Protein AF-A0A821KEC8-F1 (afdb_monomer)

Structure (mmCIF, N/CA/C/O backbone):
data_AF-A0A821KEC8-F1
#
_entry.id   AF-A0A821KEC8-F1
#
loop_
_atom_site.group_PDB
_atom_site.id
_atom_site.type_symbol
_atom_site.label_atom_id
_atom_site.label_alt_id
_atom_site.label_comp_id
_atom_site.label_asym_id
_atom_site.label_entity_id
_atom_site.label_seq_id
_atom_s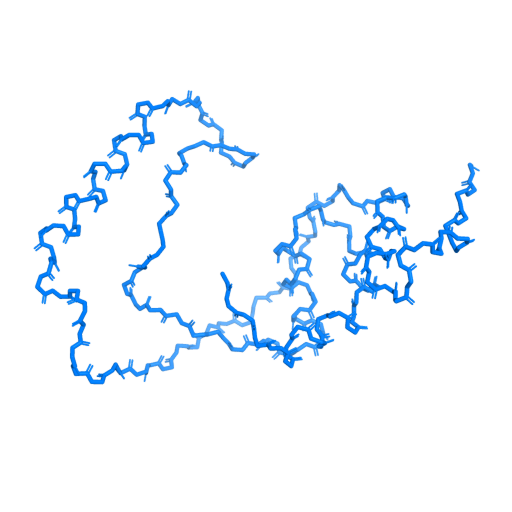ite.pdbx_PDB_ins_code
_atom_site.Cartn_x
_atom_site.Cartn_y
_atom_site.Cartn_z
_atom_site.occupancy
_atom_site.B_iso_or_equiv
_atom_site.auth_seq_id
_atom_site.auth_comp_id
_atom_site.auth_asym_id
_atom_site.auth_atom_id
_atom_site.pdbx_PDB_model_num
ATOM 1 N N . MET A 1 1 ? 0.041 -4.142 -4.055 1.00 91.12 1 MET A N 1
ATOM 2 C CA . MET A 1 1 ? -0.136 -4.930 -2.816 1.00 91.12 1 MET A CA 1
ATOM 3 C C . MET A 1 1 ? -1.183 -5.995 -3.084 1.00 91.12 1 MET A C 1
ATOM 5 O O . MET A 1 1 ? -2.185 -5.671 -3.704 1.00 91.12 1 MET A O 1
ATOM 9 N N . THR A 1 2 ? -0.955 -7.235 -2.660 1.00 94.06 2 THR A N 1
ATOM 10 C CA . THR A 1 2 ? -1.955 -8.312 -2.735 1.00 94.06 2 THR A CA 1
ATOM 11 C C . THR A 1 2 ? -2.401 -8.670 -1.324 1.00 94.06 2 THR A C 1
ATOM 13 O O . THR A 1 2 ? -1.555 -8.833 -0.447 1.00 94.06 2 THR A O 1
ATOM 16 N N . VAL A 1 3 ? -3.707 -8.795 -1.105 1.00 92.44 3 VAL A N 1
ATOM 17 C CA . VAL A 1 3 ? -4.307 -9.057 0.210 1.00 92.44 3 VAL A CA 1
ATOM 18 C C . VAL A 1 3 ? -5.275 -10.226 0.056 1.00 92.44 3 VAL A C 1
ATOM 20 O O . VAL A 1 3 ? -6.096 -10.221 -0.859 1.00 92.44 3 VAL A O 1
ATOM 23 N N . SER A 1 4 ? -5.166 -11.250 0.908 1.00 94.19 4 SER A N 1
ATOM 24 C CA . SER A 1 4 ? -6.153 -12.334 0.927 1.00 94.19 4 SER A CA 1
ATOM 25 C C . SER A 1 4 ? -7.482 -11.820 1.472 1.00 94.19 4 SER A C 1
ATOM 27 O O . SER A 1 4 ? -7.512 -10.893 2.279 1.00 94.19 4 SER A O 1
ATOM 29 N N . TYR A 1 5 ? -8.588 -12.463 1.107 1.00 93.38 5 TYR A N 1
ATOM 30 C CA . TYR A 1 5 ? -9.894 -12.099 1.658 1.00 93.38 5 TYR A CA 1
ATOM 31 C C . TYR A 1 5 ? -9.916 -12.143 3.197 1.00 93.38 5 TYR A C 1
ATOM 33 O O . TYR A 1 5 ? -10.446 -11.240 3.836 1.00 93.38 5 TYR A O 1
ATOM 41 N N . SER A 1 6 ? -9.262 -13.138 3.807 1.00 92.12 6 SER A N 1
ATOM 42 C CA . SER A 1 6 ? -9.132 -13.232 5.266 1.00 92.12 6 SER A CA 1
ATOM 43 C C . SER A 1 6 ? -8.384 -12.046 5.878 1.00 92.12 6 SER A C 1
ATOM 45 O O . SER A 1 6 ? -8.857 -11.470 6.853 1.00 92.12 6 SER A O 1
ATOM 47 N N . LEU A 1 7 ? -7.253 -11.642 5.290 1.00 91.00 7 LEU A N 1
ATOM 48 C CA . LEU A 1 7 ? -6.491 -10.487 5.762 1.00 91.00 7 LEU A CA 1
ATOM 49 C C . LEU A 1 7 ? -7.276 -9.188 5.555 1.00 91.00 7 LEU A C 1
ATOM 51 O O . LEU A 1 7 ? -7.245 -8.317 6.417 1.00 91.00 7 LEU A O 1
ATOM 55 N N . TRP A 1 8 ? -8.017 -9.071 4.452 1.00 91.75 8 TRP A N 1
ATOM 56 C CA . TRP A 1 8 ? -8.901 -7.934 4.211 1.00 91.75 8 TRP A CA 1
ATOM 57 C C . TRP A 1 8 ? -9.969 -7.809 5.301 1.00 91.75 8 TRP A C 1
ATOM 59 O O . TRP A 1 8 ? -10.131 -6.732 5.865 1.00 91.75 8 TRP A O 1
ATOM 69 N N . LEU A 1 9 ? -10.638 -8.908 5.663 1.00 90.50 9 LEU A N 1
ATOM 70 C CA . LEU A 1 9 ? -11.605 -8.906 6.764 1.00 90.50 9 LEU A CA 1
ATOM 71 C C . LEU A 1 9 ? -10.965 -8.490 8.094 1.00 90.50 9 LEU A C 1
ATOM 73 O O . LEU A 1 9 ? -11.557 -7.702 8.825 1.00 90.50 9 LEU A O 1
ATOM 77 N N . SER A 1 10 ? -9.749 -8.962 8.385 1.00 90.00 10 SER A N 1
ATOM 78 C CA . SER A 1 10 ? -9.000 -8.533 9.571 1.00 90.00 10 SER A CA 1
ATOM 79 C C . SER A 1 10 ? -8.652 -7.043 9.541 1.00 90.00 10 SER A C 1
ATOM 81 O O . SER A 1 10 ? -8.721 -6.393 10.575 1.00 90.00 10 SER A O 1
ATOM 83 N N . ILE A 1 11 ? -8.305 -6.476 8.382 1.00 91.69 11 ILE A N 1
ATOM 84 C CA . ILE A 1 11 ? -8.062 -5.031 8.240 1.00 91.69 11 ILE A CA 1
ATOM 85 C C . ILE A 1 11 ? -9.358 -4.250 8.491 1.00 91.69 11 ILE A C 1
ATOM 87 O O . ILE A 1 11 ? -9.363 -3.326 9.301 1.00 91.69 11 ILE A O 1
ATOM 91 N N . VAL A 1 12 ? -10.463 -4.652 7.855 1.00 9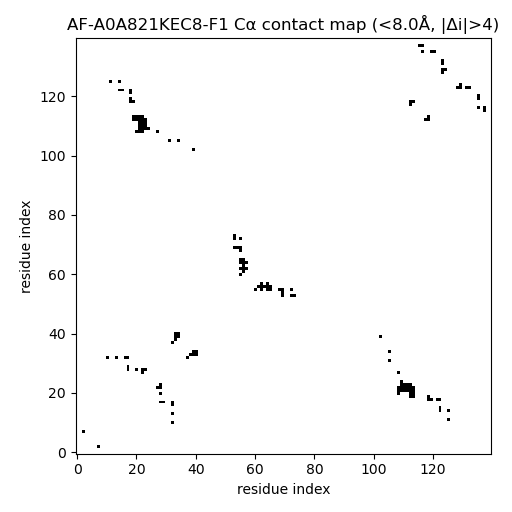1.06 12 VAL A N 1
ATOM 92 C CA . VAL A 1 12 ? -11.773 -3.990 7.993 1.00 91.06 12 VAL A CA 1
ATOM 93 C C . VAL A 1 12 ? -12.308 -4.073 9.425 1.00 91.06 12 VAL A C 1
ATOM 95 O O . VAL A 1 12 ? -12.905 -3.114 9.903 1.00 91.06 12 VAL A O 1
ATOM 98 N N . GLN A 1 13 ? -12.045 -5.167 10.148 1.00 90.44 13 GLN A N 1
ATOM 99 C CA . GLN A 1 13 ? -12.396 -5.298 11.568 1.00 90.44 13 GLN A CA 1
ATOM 100 C C . GLN A 1 13 ? -11.815 -4.162 12.428 1.00 90.44 13 GLN A C 1
ATOM 102 O O . GLN A 1 13 ? -12.429 -3.778 13.420 1.00 90.44 13 GLN A O 1
ATOM 107 N N . TYR A 1 14 ? -10.661 -3.612 12.047 1.00 93.25 14 TYR A N 1
ATOM 108 C CA . TYR A 1 14 ? -10.012 -2.506 12.750 1.00 93.25 14 TYR A CA 1
ATOM 109 C C . TYR A 1 14 ? -10.105 -1.177 11.985 1.00 93.25 14 TYR A C 1
ATOM 111 O O . TYR A 1 14 ? -9.256 -0.298 12.152 1.00 93.25 14 TYR A O 1
ATOM 119 N N . ALA A 1 15 ? -11.138 -1.007 11.155 1.00 92.56 15 ALA A N 1
ATOM 120 C CA . ALA A 1 15 ? -11.341 0.222 10.395 1.00 92.56 15 ALA A CA 1
ATOM 121 C C . ALA A 1 15 ? -11.482 1.463 11.285 1.00 92.56 15 ALA A C 1
ATOM 123 O O . ALA A 1 15 ? -11.008 2.527 10.905 1.00 92.56 15 ALA A O 1
ATOM 124 N N . GLU A 1 16 ? -12.057 1.338 12.485 1.00 92.75 16 GLU A N 1
ATOM 125 C CA . GLU A 1 16 ? -12.129 2.454 13.435 1.00 92.75 16 GLU A CA 1
ATOM 126 C C . GLU A 1 16 ? -10.748 2.977 13.820 1.00 92.75 16 GLU A C 1
ATOM 128 O O . GLU A 1 16 ? -10.532 4.185 13.857 1.00 92.75 16 GLU A O 1
ATOM 133 N N . GLU A 1 17 ? -9.780 2.092 14.043 1.00 93.06 17 GLU A N 1
ATOM 134 C CA . GLU A 1 17 ? -8.413 2.525 14.308 1.00 93.06 17 GLU A CA 1
ATOM 135 C C . GLU A 1 17 ? -7.773 3.126 13.072 1.00 93.06 17 GLU A C 1
ATOM 137 O O . GLU A 1 17 ? -7.188 4.196 13.180 1.00 93.06 17 GLU A O 1
ATOM 142 N N . PHE A 1 18 ? -7.916 2.477 11.914 1.00 94.69 18 PHE A N 1
ATOM 143 C CA . PHE A 1 18 ? -7.376 2.981 10.653 1.00 94.69 18 PHE A CA 1
ATOM 144 C C . PHE A 1 18 ? -7.871 4.402 10.351 1.00 94.69 18 PHE A C 1
ATOM 146 O O . PHE A 1 18 ? -7.067 5.283 10.064 1.00 94.69 18 PHE A O 1
ATOM 153 N N . CYS A 1 19 ? -9.179 4.640 10.477 1.00 95.50 19 CYS A N 1
ATOM 154 C CA . CYS A 1 19 ? -9.798 5.928 10.184 1.00 95.50 19 CYS A CA 1
ATOM 155 C C . CYS A 1 19 ? -9.451 7.019 11.207 1.00 95.50 19 CYS A C 1
ATOM 157 O O . CYS A 1 19 ? -9.630 8.189 10.892 1.00 95.50 19 CYS A O 1
ATOM 159 N N . ASN A 1 20 ? -8.980 6.671 12.412 1.00 94.25 20 ASN A N 1
ATOM 160 C CA . ASN A 1 20 ? -8.652 7.631 13.474 1.00 94.25 20 ASN A CA 1
ATOM 161 C C . ASN A 1 20 ? -7.149 7.926 13.620 1.00 94.25 20 ASN A C 1
ATOM 163 O O . ASN A 1 20 ? -6.781 8.784 14.430 1.00 94.25 20 ASN A O 1
ATOM 167 N N . VAL A 1 21 ? -6.275 7.250 12.866 1.00 94.25 21 VAL A N 1
ATOM 168 C CA . VAL A 1 21 ? -4.859 7.635 12.783 1.00 94.25 21 VAL A CA 1
ATOM 169 C C . VAL A 1 21 ? -4.774 9.001 12.110 1.00 94.25 21 VAL A C 1
ATOM 171 O O . VAL A 1 21 ? -5.298 9.186 11.018 1.00 94.25 21 VAL A O 1
ATOM 174 N N . ASP A 1 22 ? -4.106 9.962 12.751 1.00 95.56 22 ASP A N 1
ATOM 175 C CA . ASP A 1 22 ? -3.847 11.276 12.153 1.00 95.56 22 ASP A CA 1
ATOM 176 C C . ASP A 1 22 ? -2.698 11.196 11.133 1.00 95.56 22 ASP A C 1
ATOM 178 O O . ASP A 1 22 ? -1.602 11.709 11.365 1.00 95.56 22 ASP A O 1
ATOM 182 N N . ASP A 1 23 ? -2.925 10.459 10.046 1.00 95.75 23 ASP A N 1
ATOM 183 C CA . ASP A 1 23 ? -2.032 10.337 8.897 1.00 95.75 23 ASP A CA 1
ATOM 184 C C . ASP A 1 23 ? -2.857 10.188 7.613 1.00 95.75 23 ASP A C 1
ATOM 186 O O . ASP A 1 23 ? -3.550 9.188 7.416 1.00 95.75 23 ASP A O 1
ATOM 190 N N . TYR A 1 24 ? -2.772 11.175 6.720 1.00 94.88 24 TYR A N 1
ATOM 191 C CA . TYR A 1 24 ? -3.510 11.140 5.450 1.00 94.88 24 TYR A CA 1
ATOM 192 C C . TYR A 1 24 ? -2.983 10.080 4.469 1.00 94.88 24 TYR A C 1
ATOM 194 O O . TYR A 1 24 ? -3.613 9.797 3.447 1.00 94.88 24 TYR A O 1
ATOM 202 N N . ASN A 1 25 ? -1.813 9.496 4.741 1.00 94.81 25 ASN A N 1
ATOM 203 C CA . ASN A 1 25 ? -1.217 8.476 3.895 1.00 94.81 25 ASN A CA 1
ATOM 204 C C . ASN A 1 25 ? -1.742 7.096 4.313 1.00 94.81 25 ASN A C 1
ATOM 206 O O . ASN A 1 25 ? -1.396 6.563 5.371 1.00 94.81 25 ASN A O 1
ATOM 210 N N . TRP A 1 26 ? -2.572 6.490 3.461 1.00 94.75 26 TRP A N 1
ATOM 211 C CA . TRP A 1 26 ? -3.210 5.197 3.734 1.00 94.75 26 TRP A CA 1
ATOM 212 C C . TRP A 1 26 ? -2.206 4.075 4.045 1.00 94.75 26 TRP A C 1
ATOM 214 O O . TRP A 1 26 ? -2.509 3.167 4.819 1.00 94.75 26 TRP A O 1
ATOM 224 N N . ASP A 1 27 ? -1.014 4.119 3.453 1.00 93.06 27 ASP A N 1
ATOM 225 C CA . ASP A 1 27 ? 0.046 3.135 3.645 1.00 93.06 27 ASP A CA 1
ATOM 226 C C . ASP A 1 27 ? 0.705 3.273 5.023 1.00 93.06 27 ASP A C 1
ATOM 228 O O . ASP A 1 27 ? 0.926 2.261 5.691 1.00 93.06 27 ASP A O 1
ATOM 232 N N . TRP A 1 28 ? 0.939 4.497 5.506 1.00 92.94 28 TRP A N 1
ATOM 233 C CA . TRP A 1 28 ? 1.407 4.741 6.874 1.00 92.94 28 TRP A CA 1
ATOM 234 C C . TRP A 1 28 ? 0.359 4.356 7.920 1.00 92.94 28 TRP A C 1
ATOM 236 O O . TRP A 1 28 ? 0.703 3.688 8.900 1.00 92.94 28 TRP A O 1
ATOM 246 N N . SER A 1 29 ? -0.916 4.668 7.684 1.00 94.19 29 SER A N 1
ATOM 247 C CA . SER A 1 29 ? -2.023 4.212 8.537 1.00 94.19 29 SER A CA 1
ATOM 248 C C . SER A 1 29 ? -2.134 2.682 8.562 1.00 94.19 29 SER A C 1
ATOM 250 O O . SER A 1 29 ? -2.353 2.084 9.619 1.00 94.19 29 SER A O 1
ATOM 252 N N . LEU A 1 30 ? -1.882 2.012 7.432 1.00 93.12 30 LEU A N 1
ATOM 253 C CA . LEU A 1 30 ? -1.829 0.550 7.365 1.00 93.12 30 LEU A CA 1
ATOM 254 C C . LEU A 1 30 ? -0.610 -0.028 8.101 1.00 93.12 30 LEU A C 1
ATOM 256 O O . LEU A 1 30 ? -0.741 -1.049 8.773 1.00 93.12 30 LEU A O 1
ATOM 260 N N . VAL A 1 31 ? 0.563 0.611 8.019 1.00 90.75 31 VAL A N 1
ATOM 261 C CA . VAL A 1 31 ? 1.755 0.221 8.796 1.00 90.75 31 VAL A CA 1
ATOM 262 C C . VAL A 1 31 ? 1.485 0.348 10.293 1.00 90.75 31 VAL A C 1
ATOM 264 O O . VAL A 1 31 ? 1.773 -0.594 11.033 1.00 90.75 31 VAL A O 1
ATOM 267 N N . TYR A 1 32 ? 0.885 1.457 10.733 1.00 91.12 32 TYR A N 1
ATOM 268 C CA . TYR A 1 32 ? 0.470 1.646 12.123 1.00 91.12 32 TYR A CA 1
ATOM 269 C C . TYR A 1 32 ? -0.444 0.502 12.579 1.00 91.12 32 TYR A C 1
ATOM 271 O O . TYR A 1 32 ? -0.176 -0.155 13.591 1.00 91.12 32 TYR A O 1
ATOM 279 N N . LEU A 1 33 ? -1.478 0.201 11.789 1.00 91.69 33 LEU A N 1
ATOM 280 C CA . LEU A 1 33 ? -2.414 -0.881 12.078 1.00 91.69 33 LEU A CA 1
ATOM 281 C C . LEU A 1 33 ? -1.709 -2.241 12.148 1.00 91.69 33 LEU A C 1
ATOM 283 O O . LEU A 1 33 ? -1.941 -3.028 13.065 1.00 91.69 33 LEU A O 1
ATOM 287 N N . ALA A 1 34 ? -0.798 -2.505 11.214 1.00 89.94 34 ALA A N 1
ATOM 288 C CA . ALA A 1 34 ? -0.051 -3.749 11.126 1.00 89.94 34 ALA A CA 1
ATOM 289 C C . ALA A 1 34 ? 0.905 -3.976 12.301 1.00 89.94 34 ALA A C 1
ATOM 291 O O . ALA A 1 34 ? 1.005 -5.096 12.813 1.00 89.94 34 ALA A O 1
ATOM 292 N N . GLN A 1 35 ? 1.580 -2.924 12.760 1.00 87.88 35 GLN A N 1
ATOM 293 C CA . GLN A 1 35 ? 2.435 -2.982 13.943 1.00 87.88 35 GLN A CA 1
ATOM 294 C C . GLN A 1 35 ? 1.609 -3.188 15.219 1.00 87.88 35 GLN A C 1
ATOM 296 O O . GLN A 1 35 ? 2.024 -3.946 16.095 1.00 87.88 35 GLN A O 1
ATOM 301 N N . LYS A 1 36 ? 0.432 -2.557 15.307 1.00 88.06 36 LYS A N 1
ATOM 302 C CA . LYS A 1 36 ? -0.422 -2.575 16.501 1.00 88.06 36 LYS A CA 1
ATOM 303 C C . LYS A 1 36 ? -1.292 -3.829 16.637 1.00 88.06 36 LYS A C 1
ATOM 305 O O . LYS A 1 36 ? -1.465 -4.319 17.749 1.00 88.06 36 LYS A O 1
ATOM 310 N N . ARG A 1 37 ? -1.850 -4.350 15.538 1.00 90.38 37 ARG A N 1
ATOM 311 C CA . ARG A 1 37 ? -2.850 -5.439 15.545 1.00 90.38 37 ARG A CA 1
ATOM 312 C C . ARG A 1 37 ? -2.356 -6.761 14.974 1.00 90.38 37 ARG A C 1
ATOM 314 O O . ARG A 1 37 ? -2.829 -7.809 15.399 1.00 90.38 37 ARG A O 1
ATOM 321 N N . PHE A 1 38 ? -1.390 -6.734 14.058 1.00 86.25 38 PHE A N 1
ATOM 322 C CA . PHE A 1 38 ? -0.955 -7.933 13.329 1.00 86.25 38 PHE A CA 1
ATOM 323 C C . PHE A 1 38 ? 0.459 -8.407 13.696 1.00 86.25 38 PHE A C 1
ATOM 325 O O . PHE A 1 38 ? 0.989 -9.290 13.027 1.00 86.25 38 PHE A O 1
ATOM 332 N N . ASN A 1 39 ? 1.064 -7.849 14.756 1.00 81.62 39 ASN A N 1
ATOM 333 C CA . ASN A 1 39 ? 2.391 -8.225 15.262 1.00 81.62 39 ASN A CA 1
ATOM 334 C C . ASN A 1 39 ? 3.444 -8.362 14.140 1.00 81.62 39 ASN A C 1
ATOM 336 O O . ASN A 1 39 ? 4.155 -9.362 14.066 1.00 81.62 39 ASN A O 1
ATOM 340 N N . TYR A 1 40 ? 3.542 -7.341 13.278 1.00 77.81 40 TYR A N 1
ATOM 341 C CA . TYR A 1 40 ? 4.456 -7.292 12.126 1.00 77.81 40 TYR A CA 1
ATOM 342 C C . TYR A 1 40 ? 4.185 -8.406 11.094 1.00 77.81 40 TYR A C 1
ATOM 344 O O . TYR A 1 40 ? 4.885 -9.424 11.072 1.00 77.81 40 TYR A O 1
ATOM 352 N N . PRO A 1 41 ? 3.193 -8.223 10.202 1.00 82.06 41 PRO A N 1
ATOM 353 C CA . PRO A 1 41 ? 2.866 -9.222 9.197 1.00 82.06 41 PRO A CA 1
ATOM 354 C C . PRO A 1 41 ? 4.057 -9.461 8.265 1.00 82.06 41 PRO A C 1
ATOM 356 O O . PRO A 1 41 ? 4.760 -8.536 7.855 1.00 82.06 41 PRO A O 1
ATOM 359 N N . ARG A 1 42 ? 4.272 -10.730 7.910 1.00 87.38 42 ARG A N 1
ATOM 360 C CA . ARG A 1 42 ? 5.290 -11.112 6.929 1.00 87.38 42 ARG A CA 1
ATOM 361 C C . ARG A 1 42 ? 4.773 -10.826 5.526 1.00 87.38 42 ARG A C 1
ATOM 363 O O . ARG A 1 42 ? 3.655 -11.205 5.187 1.00 87.38 42 ARG A O 1
ATOM 370 N N . VAL A 1 43 ? 5.615 -10.207 4.710 1.00 90.44 43 VAL A N 1
ATOM 371 C CA . VAL A 1 43 ? 5.343 -9.948 3.296 1.00 90.44 43 VAL A CA 1
ATOM 372 C C . VAL A 1 43 ? 6.253 -10.812 2.433 1.00 90.44 43 VAL A C 1
ATOM 374 O O . VAL A 1 43 ? 7.408 -11.049 2.780 1.00 90.44 43 VAL A O 1
ATOM 377 N N . MET A 1 44 ? 5.728 -11.287 1.307 1.00 92.88 44 MET A N 1
ATOM 378 C CA . MET A 1 44 ? 6.506 -11.961 0.272 1.00 92.88 44 MET A CA 1
ATOM 379 C C . MET A 1 44 ? 6.628 -11.021 -0.924 1.00 92.88 44 MET A C 1
ATOM 381 O O . MET A 1 44 ? 5.635 -10.442 -1.362 1.00 92.88 44 MET A O 1
ATOM 385 N N . TRP A 1 45 ? 7.839 -10.865 -1.448 1.00 92.75 45 TRP A N 1
ATOM 386 C CA . TRP A 1 45 ? 8.107 -10.056 -2.633 1.00 92.75 45 TRP A CA 1
ATOM 387 C C . TRP A 1 45 ? 9.139 -10.745 -3.522 1.00 92.75 45 TRP A C 1
ATOM 389 O O . TRP A 1 45 ? 9.928 -11.569 -3.058 1.00 92.75 45 TRP A O 1
ATOM 399 N N . SER A 1 46 ? 9.132 -10.416 -4.812 1.00 92.94 46 SER A N 1
ATOM 400 C CA . SER A 1 46 ? 10.117 -10.931 -5.759 1.00 92.94 46 SER A CA 1
ATOM 401 C C . SER A 1 46 ? 11.418 -10.129 -5.681 1.00 92.94 46 SER A C 1
ATOM 403 O O . SER A 1 46 ? 11.393 -8.899 -5.688 1.00 92.94 46 SER A O 1
ATOM 405 N N . SER A 1 47 ? 12.567 -10.813 -5.674 1.00 90.12 47 SER A N 1
ATOM 406 C CA . SER A 1 47 ? 13.891 -10.163 -5.670 1.00 90.12 47 SER A CA 1
ATOM 407 C C . SER A 1 47 ? 14.109 -9.251 -6.879 1.00 90.12 47 SER A C 1
ATOM 409 O O . SER A 1 47 ? 14.795 -8.239 -6.787 1.00 90.12 47 SER A O 1
ATOM 411 N N . SER A 1 48 ? 13.500 -9.588 -8.016 1.00 89.94 48 SER A N 1
ATOM 412 C CA . SER A 1 48 ? 13.427 -8.710 -9.179 1.00 89.94 48 SER A CA 1
ATOM 413 C C . SER A 1 48 ? 12.033 -8.096 -9.262 1.00 89.94 48 SER A C 1
ATOM 415 O O . SER A 1 48 ? 11.041 -8.827 -9.311 1.00 89.94 48 SER A O 1
ATOM 417 N N . ALA A 1 49 ? 11.950 -6.766 -9.306 1.00 91.81 49 ALA A N 1
ATOM 418 C CA . ALA A 1 49 ? 10.679 -6.054 -9.381 1.00 91.81 49 ALA A CA 1
ATOM 419 C C . ALA A 1 49 ? 9.874 -6.451 -10.634 1.00 91.81 49 ALA A C 1
ATOM 421 O O . ALA A 1 49 ? 10.440 -6.755 -11.693 1.00 91.81 49 ALA A O 1
ATOM 422 N N . ARG A 1 50 ? 8.545 -6.474 -10.489 1.00 92.88 50 ARG A N 1
ATOM 423 C CA . ARG A 1 50 ? 7.566 -6.746 -11.563 1.00 92.88 50 ARG A CA 1
ATOM 424 C C . ARG A 1 50 ? 6.535 -5.632 -11.734 1.00 92.88 50 ARG A C 1
ATOM 426 O O . ARG A 1 50 ? 5.757 -5.656 -12.675 1.00 92.88 50 ARG A O 1
ATOM 433 N N . VAL A 1 51 ? 6.559 -4.657 -10.833 1.00 93.06 51 VAL A N 1
ATOM 434 C CA . VAL A 1 51 ? 5.789 -3.418 -10.890 1.00 93.06 51 VAL A CA 1
ATOM 435 C C . VAL A 1 51 ? 6.793 -2.299 -10.661 1.00 93.06 51 VAL A C 1
ATOM 437 O O . VAL A 1 51 ? 7.561 -2.365 -9.700 1.00 93.06 51 VAL A O 1
ATOM 440 N N . ILE A 1 52 ? 6.815 -1.313 -11.555 1.00 90.75 52 ILE A N 1
ATOM 441 C CA . ILE A 1 52 ? 7.769 -0.203 -11.531 1.00 90.75 52 ILE A CA 1
ATOM 442 C C . ILE A 1 52 ? 6.987 1.098 -11.422 1.00 90.75 52 ILE A C 1
ATOM 444 O O . ILE A 1 52 ? 6.033 1.325 -12.164 1.00 90.75 52 ILE A O 1
ATOM 448 N N . HIS A 1 53 ? 7.391 1.951 -10.487 1.00 88.44 53 HIS A N 1
ATOM 449 C CA . HIS A 1 53 ? 6.879 3.309 -10.414 1.00 88.44 53 HIS A CA 1
ATOM 450 C C . HIS A 1 53 ? 7.599 4.168 -11.459 1.00 88.44 53 HIS A C 1
ATOM 452 O O . HIS A 1 53 ? 8.817 4.333 -11.388 1.00 88.44 53 HIS A O 1
ATOM 458 N N . LEU A 1 54 ? 6.847 4.660 -12.446 1.00 86.69 54 LEU A N 1
ATOM 459 C CA . LEU A 1 54 ? 7.374 5.507 -13.522 1.00 86.69 54 LEU A CA 1
ATOM 460 C C . LEU A 1 54 ? 7.328 7.001 -13.190 1.00 86.69 54 LEU A C 1
ATOM 462 O O . LEU A 1 54 ? 8.089 7.759 -13.777 1.00 86.69 54 LEU A O 1
ATOM 466 N N . GLY A 1 55 ? 6.467 7.406 -12.250 1.00 81.06 55 GLY A N 1
ATOM 467 C CA . GLY A 1 55 ? 6.329 8.804 -11.855 1.00 81.06 55 GLY A CA 1
ATOM 468 C C . GLY A 1 55 ? 7.629 9.334 -11.257 1.00 81.06 55 GLY A C 1
ATOM 469 O O . GLY A 1 55 ? 8.129 8.820 -10.258 1.00 81.06 55 GLY A O 1
ATOM 470 N N . SER A 1 56 ? 8.188 10.363 -11.884 1.00 72.31 56 SER A N 1
ATOM 471 C CA . SER A 1 56 ? 9.439 11.007 -11.468 1.00 72.31 56 SER A CA 1
ATOM 472 C C . SER A 1 56 ? 9.225 12.244 -10.584 1.00 72.31 56 SER A C 1
ATOM 474 O O . SER A 1 56 ? 10.185 12.775 -10.014 1.00 72.31 56 SER A O 1
ATOM 476 N N . CYS A 1 57 ? 7.972 12.680 -10.429 1.00 71.88 57 CYS A N 1
ATOM 477 C CA . CYS A 1 57 ? 7.533 13.773 -9.564 1.00 71.88 57 CYS A CA 1
ATOM 478 C C . CYS A 1 57 ? 6.206 13.417 -8.856 1.00 71.88 57 CYS A C 1
ATOM 480 O O . CYS A 1 57 ? 5.535 12.455 -9.227 1.00 71.88 57 CYS A O 1
ATOM 482 N N . GLY A 1 58 ? 5.815 14.176 -7.827 1.00 69.12 58 GLY A N 1
ATOM 483 C CA . GLY A 1 58 ? 4.567 13.947 -7.090 1.00 69.12 58 GLY A CA 1
ATOM 484 C C . GLY A 1 58 ? 4.575 14.589 -5.705 1.00 69.12 58 GLY A C 1
ATOM 485 O O . GLY A 1 58 ? 5.509 15.310 -5.360 1.00 69.12 58 GLY A O 1
ATOM 486 N N . THR A 1 59 ? 3.563 14.283 -4.889 1.00 64.88 59 THR A N 1
ATOM 487 C CA . THR A 1 59 ? 3.285 14.914 -3.581 1.00 64.88 59 THR A CA 1
ATOM 488 C C . THR A 1 59 ? 4.482 14.945 -2.619 1.00 64.88 59 THR A C 1
ATOM 490 O O . THR A 1 59 ? 4.584 15.845 -1.790 1.00 64.88 59 THR A O 1
ATOM 493 N N . HIS A 1 60 ? 5.431 14.010 -2.752 1.00 67.38 60 HIS A N 1
ATOM 494 C CA . HIS A 1 60 ? 6.625 13.917 -1.899 1.00 67.38 60 HIS A CA 1
ATOM 495 C C . HIS A 1 60 ? 7.957 14.193 -2.623 1.00 67.38 60 HIS A C 1
ATOM 497 O O . HIS A 1 60 ? 9.017 14.131 -1.999 1.00 67.38 60 HIS A O 1
ATOM 503 N N . HIS A 1 61 ? 7.940 14.516 -3.921 1.00 63.72 61 HIS A N 1
ATOM 504 C CA . HIS A 1 61 ? 9.149 14.774 -4.708 1.00 63.72 61 HIS A CA 1
ATOM 505 C C . HIS A 1 61 ? 9.215 16.237 -5.161 1.00 63.72 61 HIS A C 1
ATOM 507 O O . HIS A 1 61 ? 8.414 16.690 -5.969 1.00 63.72 61 HIS A O 1
ATOM 513 N N . LYS A 1 62 ? 10.235 16.970 -4.687 1.00 55.91 62 LYS A N 1
ATOM 514 C CA . LYS A 1 62 ? 10.491 18.396 -4.989 1.00 55.91 62 LYS A CA 1
ATOM 515 C C . LYS A 1 62 ? 11.051 18.661 -6.402 1.00 55.91 62 LYS A C 1
ATOM 517 O O . LYS A 1 62 ? 11.861 19.568 -6.574 1.00 55.91 62 LYS A O 1
ATOM 522 N N . LYS A 1 63 ? 10.708 17.850 -7.405 1.00 59.81 63 LYS A N 1
ATOM 523 C CA . LYS A 1 63 ? 11.212 18.028 -8.776 1.00 59.81 63 LYS A CA 1
ATOM 524 C C . LYS A 1 63 ? 10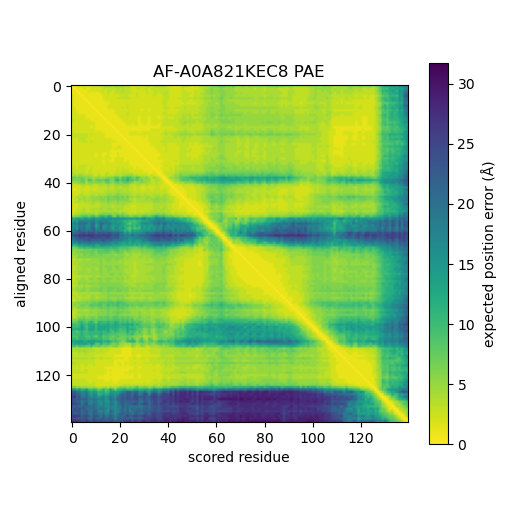.132 18.612 -9.674 1.00 59.81 63 LYS A C 1
ATOM 526 O O . LYS A 1 63 ? 8.961 18.277 -9.532 1.00 59.81 63 LYS A O 1
ATOM 531 N N . THR A 1 64 ? 10.549 19.467 -10.606 1.00 64.06 64 THR A N 1
ATOM 532 C CA . THR A 1 64 ? 9.733 19.908 -11.736 1.00 64.06 64 THR A CA 1
ATOM 533 C C . THR A 1 64 ? 9.196 18.677 -12.453 1.00 64.06 64 THR A C 1
ATOM 535 O O . THR A 1 64 ? 9.966 17.842 -12.927 1.00 64.06 64 THR A O 1
ATOM 538 N N . CYS A 1 65 ? 7.873 18.553 -12.496 1.00 68.44 65 CYS A N 1
ATOM 539 C CA . CYS A 1 65 ? 7.219 17.506 -13.259 1.00 68.44 65 CYS A CA 1
ATOM 540 C C . CYS A 1 65 ? 7.516 17.709 -14.739 1.00 68.44 65 CYS A C 1
ATOM 542 O O . CYS A 1 65 ? 7.180 18.748 -15.305 1.00 68.44 65 CYS A O 1
ATOM 544 N N . SER A 1 66 ? 8.162 16.726 -15.356 1.00 76.94 66 SER A N 1
ATOM 545 C CA . SER A 1 66 ? 8.398 16.714 -16.790 1.00 76.94 66 SER A CA 1
ATOM 546 C C . SER A 1 66 ? 7.949 15.376 -17.342 1.00 76.94 66 SER A C 1
ATOM 548 O O . SER A 1 66 ? 8.454 14.330 -16.943 1.00 76.94 66 SER A O 1
ATOM 550 N N . ASN A 1 67 ? 7.049 15.406 -18.321 1.00 80.19 67 ASN A N 1
ATOM 551 C CA . ASN A 1 67 ? 6.674 14.197 -19.053 1.00 80.19 67 ASN A CA 1
ATOM 552 C C . ASN A 1 67 ? 7.914 13.527 -19.671 1.00 80.19 67 ASN A C 1
ATOM 554 O O . ASN A 1 67 ? 7.970 12.307 -19.778 1.00 80.19 67 ASN A O 1
ATOM 558 N N . GLN A 1 68 ? 8.945 14.313 -20.004 1.00 86.00 68 GLN A N 1
ATOM 559 C CA . GLN A 1 68 ? 10.196 13.801 -20.552 1.00 86.00 68 GLN A CA 1
ATOM 560 C C . GLN A 1 68 ? 10.942 12.888 -19.570 1.00 86.00 68 GLN A C 1
ATOM 562 O O . GLN A 1 68 ? 11.553 11.914 -20.002 1.00 86.00 68 GLN A O 1
ATOM 567 N N . SER A 1 69 ? 10.913 13.174 -18.261 1.00 84.62 69 SER A N 1
ATOM 568 C CA . SER A 1 69 ? 11.597 12.330 -17.274 1.00 84.62 69 SER A CA 1
ATOM 569 C C . SER A 1 69 ? 10.858 11.020 -17.019 1.00 84.62 69 SER A C 1
ATOM 571 O O . SER A 1 69 ? 11.510 9.992 -16.848 1.00 84.62 69 SER A O 1
ATOM 573 N N . ASP A 1 70 ? 9.525 11.031 -17.063 1.00 87.50 70 ASP A N 1
ATOM 574 C CA . ASP A 1 70 ? 8.717 9.808 -16.979 1.00 87.50 70 ASP A CA 1
ATOM 575 C C . ASP A 1 70 ? 8.919 8.926 -18.223 1.00 87.50 70 ASP A C 1
ATOM 577 O O . ASP A 1 70 ? 9.115 7.715 -18.096 1.00 87.50 70 ASP A O 1
ATOM 581 N N . ILE A 1 71 ? 8.956 9.532 -19.419 1.00 90.06 71 ILE A N 1
ATOM 582 C CA . ILE A 1 71 ? 9.260 8.838 -20.682 1.00 90.06 71 ILE A CA 1
ATOM 583 C C . ILE A 1 71 ? 10.662 8.228 -20.632 1.00 90.06 71 ILE A C 1
ATOM 585 O O . ILE A 1 71 ? 10.811 7.033 -20.869 1.00 90.06 71 ILE A O 1
ATOM 589 N N . ALA A 1 72 ? 11.681 9.001 -20.247 1.00 90.12 72 ALA A N 1
ATOM 590 C CA . ALA A 1 72 ? 13.048 8.493 -20.141 1.00 90.12 72 ALA A CA 1
ATOM 591 C C . ALA A 1 72 ? 13.153 7.328 -19.138 1.00 90.12 72 ALA A C 1
ATOM 593 O O . ALA A 1 72 ? 13.851 6.343 -19.388 1.00 90.12 72 ALA A O 1
ATOM 594 N N . ARG A 1 73 ? 12.425 7.399 -18.013 1.00 90.06 73 ARG A N 1
ATOM 595 C CA . ARG A 1 73 ? 12.381 6.311 -17.027 1.00 90.06 73 ARG A CA 1
ATOM 596 C C . ARG A 1 73 ? 11.705 5.060 -17.583 1.00 90.06 73 ARG A C 1
ATOM 598 O O . ARG A 1 73 ? 12.145 3.946 -17.282 1.00 90.06 73 ARG A O 1
ATOM 605 N N . TRP A 1 74 ? 10.650 5.229 -18.375 1.00 92.81 74 TRP A N 1
ATOM 606 C CA . TRP A 1 74 ? 10.007 4.131 -19.086 1.00 92.81 74 TRP A CA 1
ATOM 607 C C . TRP A 1 74 ? 10.960 3.490 -20.102 1.00 92.81 74 TRP A C 1
ATOM 609 O O . TRP A 1 74 ? 11.139 2.278 -20.044 1.00 92.81 74 TRP A O 1
ATOM 619 N N . GLU A 1 75 ? 11.636 4.275 -20.945 1.00 95.44 75 GLU A N 1
ATOM 620 C CA . GLU A 1 75 ? 12.593 3.770 -21.945 1.00 95.44 75 GLU A CA 1
ATOM 621 C C . GLU A 1 75 ? 13.737 2.976 -21.299 1.00 95.44 75 GLU A C 1
ATOM 623 O O . GLU A 1 75 ? 14.093 1.887 -21.756 1.00 95.44 75 GLU A O 1
ATOM 628 N N . GLU A 1 76 ? 14.295 3.485 -20.196 1.00 94.19 76 GLU A N 1
ATOM 629 C CA . GLU A 1 76 ? 15.328 2.791 -19.421 1.00 94.19 76 GLU A CA 1
ATOM 630 C C . GLU A 1 76 ? 14.812 1.452 -18.872 1.00 94.19 76 GLU A C 1
ATOM 632 O O . GLU A 1 76 ? 15.486 0.421 -18.968 1.00 94.19 76 GLU A O 1
ATOM 637 N N . THR A 1 77 ? 13.598 1.466 -18.317 1.00 93.81 77 THR A N 1
ATOM 638 C CA . THR A 1 77 ? 12.947 0.282 -17.749 1.00 93.81 77 THR A CA 1
ATOM 639 C C . THR A 1 77 ? 12.666 -0.759 -18.832 1.00 93.81 77 THR A C 1
ATOM 641 O O . THR A 1 77 ? 12.976 -1.937 -18.647 1.00 93.81 77 THR A O 1
ATOM 644 N N . ASP A 1 78 ? 12.123 -0.339 -19.973 1.00 95.44 78 ASP A N 1
ATOM 645 C CA . ASP A 1 78 ? 11.821 -1.217 -21.099 1.00 95.44 78 ASP A CA 1
ATOM 646 C C . ASP A 1 78 ? 13.101 -1.851 -21.649 1.00 95.44 78 ASP A C 1
ATOM 648 O O . ASP A 1 78 ? 13.208 -3.077 -21.719 1.00 95.44 78 ASP A O 1
ATOM 652 N N . LYS A 1 79 ? 14.145 -1.047 -21.890 1.00 97.00 79 LYS A N 1
ATOM 653 C CA . LYS A 1 79 ? 15.461 -1.543 -22.309 1.00 97.00 79 LYS A CA 1
ATOM 654 C C . LYS A 1 79 ? 16.035 -2.559 -21.321 1.00 97.00 79 LYS A C 1
ATOM 656 O O . LYS A 1 79 ? 16.548 -3.599 -21.743 1.00 97.00 79 LYS A O 1
ATOM 661 N N . PHE A 1 80 ? 15.942 -2.300 -20.015 1.00 95.19 80 PHE A N 1
ATOM 662 C CA . PHE A 1 80 ? 16.389 -3.246 -18.992 1.00 95.19 80 PHE A CA 1
ATOM 663 C C . PHE A 1 80 ? 15.670 -4.597 -19.117 1.00 95.19 80 PHE A C 1
ATOM 665 O O . PHE A 1 80 ? 16.322 -5.644 -19.083 1.00 95.19 80 PHE A O 1
ATOM 672 N N . TYR A 1 81 ? 14.348 -4.601 -19.300 1.00 94.81 81 TYR A N 1
ATOM 673 C CA . TYR A 1 81 ? 13.585 -5.841 -19.439 1.00 94.81 81 TYR A CA 1
ATOM 674 C C . TYR A 1 81 ? 13.793 -6.534 -20.786 1.00 94.81 81 TYR A C 1
ATOM 676 O O . TYR A 1 81 ? 13.849 -7.764 -20.811 1.00 94.81 81 TYR A O 1
ATOM 684 N N . GLN A 1 82 ? 13.985 -5.791 -21.877 1.00 96.12 82 GLN A N 1
ATOM 685 C CA . GLN A 1 82 ? 14.349 -6.360 -23.175 1.00 96.12 82 GLN A CA 1
ATOM 686 C C . GLN A 1 82 ? 15.691 -7.103 -23.099 1.00 96.12 82 GLN A C 1
ATOM 688 O O . GLN A 1 82 ? 15.780 -8.263 -23.505 1.00 96.12 82 GLN A O 1
ATOM 693 N N . LEU A 1 83 ? 16.715 -6.485 -22.499 1.00 97.50 83 LEU A N 1
ATOM 694 C CA . LEU A 1 83 ? 18.038 -7.100 -22.314 1.00 97.50 83 LEU A CA 1
ATOM 695 C C . LEU A 1 83 ? 17.991 -8.345 -21.415 1.00 97.50 83 LEU A C 1
ATOM 697 O O . LEU A 1 83 ? 18.771 -9.281 -21.591 1.00 97.50 83 LEU A O 1
ATOM 701 N N . ASN A 1 84 ? 17.057 -8.375 -20.464 1.00 95.75 84 ASN A N 1
ATOM 702 C CA . ASN A 1 84 ? 16.903 -9.458 -19.497 1.00 95.75 84 ASN A CA 1
ATOM 703 C C . ASN A 1 84 ? 15.736 -10.404 -19.817 1.00 95.75 84 ASN A C 1
ATOM 705 O O . ASN A 1 84 ? 15.346 -11.202 -18.963 1.00 95.75 84 ASN A O 1
ATOM 709 N N . ARG A 1 85 ? 15.200 -10.370 -21.046 1.00 95.81 85 ARG A N 1
ATOM 710 C CA . ARG A 1 85 ? 13.997 -11.124 -21.439 1.00 95.81 85 ARG A CA 1
ATOM 711 C C . ARG A 1 85 ? 14.109 -12.625 -21.167 1.00 95.81 85 ARG A C 1
ATOM 713 O O . ARG A 1 85 ? 13.130 -13.237 -20.758 1.00 95.81 85 ARG A O 1
ATOM 720 N N . LYS A 1 86 ? 15.307 -13.200 -21.320 1.00 95.25 86 LYS A N 1
ATOM 721 C CA . LYS A 1 86 ? 15.592 -14.620 -21.040 1.00 95.25 86 LYS A CA 1
ATOM 722 C C . LYS A 1 86 ? 15.398 -15.038 -19.575 1.00 95.25 86 LYS A C 1
ATOM 724 O O . LYS A 1 86 ? 15.294 -16.225 -19.303 1.00 95.25 86 LYS A O 1
ATOM 729 N N . TYR A 1 87 ? 15.377 -14.085 -18.641 1.00 94.06 87 TYR A N 1
ATOM 730 C CA . TYR A 1 87 ? 15.151 -14.329 -17.212 1.00 94.06 87 TYR A CA 1
ATOM 731 C C . TYR A 1 87 ? 13.707 -14.032 -16.776 1.00 94.06 87 TYR A C 1
ATOM 733 O O . TYR A 1 87 ? 13.365 -14.182 -15.600 1.00 94.06 87 TYR A O 1
ATOM 741 N N . LEU A 1 88 ? 12.858 -13.567 -17.697 1.00 93.44 88 LEU A N 1
ATOM 742 C CA . LEU A 1 88 ? 11.428 -13.406 -17.459 1.00 93.44 88 LEU A CA 1
ATOM 743 C C . LEU A 1 88 ? 10.716 -14.748 -17.644 1.00 93.44 88 LEU A C 1
ATOM 745 O O . LEU A 1 88 ? 11.195 -15.612 -18.369 1.00 93.44 88 LEU A O 1
ATOM 749 N N . PHE A 1 89 ? 9.561 -14.900 -16.995 1.00 93.94 89 PHE A N 1
ATOM 750 C CA . PHE A 1 89 ? 8.736 -16.116 -17.056 1.00 93.94 89 PHE A CA 1
ATOM 751 C C . PHE A 1 89 ? 9.506 -17.400 -16.683 1.00 93.94 89 PHE A C 1
ATOM 753 O O . PHE A 1 89 ? 9.575 -18.332 -17.484 1.00 93.94 89 PHE A O 1
ATOM 760 N N . PRO A 1 90 ? 10.103 -17.466 -15.475 1.00 92.94 90 PRO A N 1
ATOM 761 C CA . PRO A 1 90 ? 10.795 -18.669 -15.030 1.00 92.94 90 PRO A CA 1
ATOM 762 C C . PRO A 1 90 ? 9.832 -19.861 -15.030 1.00 92.94 90 PRO A C 1
ATOM 764 O O . PRO A 1 90 ? 8.742 -19.789 -14.466 1.00 92.94 90 PRO A O 1
ATOM 767 N N . THR A 1 91 ? 10.247 -20.951 -15.668 1.00 94.81 91 THR A N 1
ATOM 768 C CA . THR A 1 91 ? 9.506 -22.221 -15.706 1.00 94.81 91 THR A CA 1
ATOM 769 C C . THR A 1 91 ? 9.826 -23.106 -14.508 1.00 94.81 91 THR A C 1
ATOM 771 O O . THR A 1 91 ? 9.000 -23.909 -14.083 1.00 94.81 91 THR A O 1
ATOM 774 N N . ASN A 1 92 ? 11.022 -22.939 -13.943 1.00 93.19 92 ASN A N 1
ATOM 775 C CA . ASN A 1 92 ? 11.424 -23.620 -12.725 1.00 93.19 92 ASN A CA 1
ATOM 776 C C . ASN A 1 92 ? 10.750 -22.978 -11.502 1.00 93.19 92 ASN A C 1
ATOM 778 O O . ASN A 1 92 ? 10.541 -21.758 -11.489 1.00 93.19 92 ASN A O 1
ATOM 782 N N . PRO A 1 93 ? 10.462 -23.765 -10.450 1.00 93.06 93 PRO A N 1
ATOM 783 C CA . PRO A 1 93 ? 9.945 -23.236 -9.195 1.00 93.06 93 PRO A CA 1
ATOM 784 C C . PRO A 1 93 ? 10.824 -22.114 -8.631 1.00 93.06 93 PRO A C 1
ATOM 786 O O . PRO A 1 93 ? 12.054 -22.192 -8.653 1.00 93.06 93 PRO A O 1
ATOM 789 N N . LEU A 1 94 ? 10.183 -21.073 -8.099 1.00 94.00 94 LEU A N 1
ATOM 790 C CA . LEU A 1 94 ? 10.875 -19.978 -7.423 1.00 94.00 94 LEU A CA 1
ATOM 791 C C . LEU A 1 94 ? 11.400 -20.434 -6.058 1.00 94.00 94 LEU A C 1
ATOM 793 O O . LEU A 1 94 ? 10.715 -21.149 -5.326 1.00 94.00 94 LEU A O 1
ATOM 797 N N . THR A 1 95 ? 12.587 -19.961 -5.683 1.00 94.69 95 THR A N 1
ATOM 798 C CA . THR A 1 95 ? 13.144 -20.175 -4.345 1.00 94.69 95 THR A CA 1
ATOM 799 C C . THR A 1 95 ? 12.709 -19.064 -3.394 1.00 94.69 95 THR A C 1
ATOM 801 O O . THR A 1 95 ? 12.713 -17.880 -3.737 1.00 94.69 95 THR A O 1
ATOM 804 N N . VAL A 1 96 ? 12.337 -19.443 -2.170 1.00 93.81 96 VAL A N 1
ATOM 805 C CA . VAL A 1 96 ? 11.958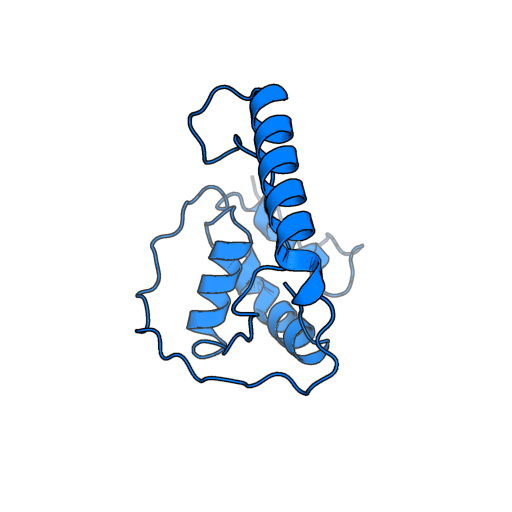 -18.499 -1.113 1.00 93.81 96 VAL A CA 1
ATOM 806 C C . VAL A 1 96 ? 13.105 -18.388 -0.121 1.00 93.81 96 VAL A C 1
ATOM 808 O O . VAL A 1 96 ? 13.517 -19.379 0.477 1.00 93.81 96 VAL A O 1
ATOM 811 N N . HIS A 1 97 ? 13.597 -17.168 0.079 1.00 92.12 97 HIS A N 1
ATOM 812 C CA . HIS A 1 97 ? 14.626 -16.867 1.068 1.00 92.12 97 HIS A CA 1
ATOM 813 C C . HIS A 1 97 ? 14.026 -16.001 2.171 1.00 92.12 97 HIS A C 1
ATOM 815 O O . HIS A 1 97 ? 13.419 -14.964 1.899 1.00 92.12 97 HIS A O 1
ATOM 821 N N . ALA A 1 98 ? 14.192 -16.422 3.425 1.00 91.06 98 ALA A N 1
ATOM 822 C CA . ALA A 1 98 ? 13.796 -15.605 4.560 1.00 91.06 98 ALA A CA 1
ATOM 823 C C . ALA A 1 98 ? 14.776 -14.437 4.715 1.00 91.06 98 ALA A C 1
ATOM 825 O O . ALA A 1 98 ? 15.984 -14.636 4.829 1.00 91.06 98 ALA A O 1
ATOM 826 N N . LYS A 1 99 ? 14.241 -13.218 4.754 1.00 86.94 99 LYS A N 1
ATOM 827 C CA . LYS A 1 99 ? 14.987 -12.017 5.117 1.00 86.94 99 LYS A CA 1
ATOM 828 C C . LYS A 1 99 ? 14.421 -11.489 6.428 1.00 86.94 99 LYS A C 1
ATOM 830 O O . LYS A 1 99 ? 13.225 -11.221 6.518 1.00 86.94 99 LYS A O 1
ATOM 835 N N . TYR A 1 100 ? 15.280 -11.347 7.430 1.00 81.00 100 TYR A N 1
ATOM 836 C CA . TYR A 1 100 ? 14.912 -10.722 8.694 1.00 81.00 100 TYR A CA 1
ATOM 837 C C . TYR A 1 100 ? 15.216 -9.231 8.614 1.00 81.00 100 TYR A C 1
ATOM 839 O O . TYR A 1 100 ? 16.351 -8.837 8.352 1.00 81.00 100 TYR A O 1
ATOM 847 N N . GLU A 1 101 ? 14.200 -8.404 8.835 1.00 75.88 101 GLU A N 1
ATOM 848 C CA . GLU A 1 101 ? 14.379 -6.970 9.032 1.00 75.88 101 GLU A CA 1
ATOM 849 C C . GLU A 1 101 ? 14.117 -6.630 10.497 1.00 75.88 101 GLU A C 1
ATOM 851 O O . GLU A 1 101 ? 13.198 -7.169 11.120 1.00 75.88 101 GLU A O 1
ATOM 856 N N . ALA A 1 102 ? 14.947 -5.749 11.058 1.00 75.75 102 ALA A N 1
ATOM 857 C CA . ALA A 1 102 ? 14.751 -5.267 12.416 1.00 75.75 102 ALA A CA 1
ATOM 858 C C . ALA A 1 102 ? 13.382 -4.583 12.535 1.00 75.75 102 ALA A C 1
ATOM 860 O O . ALA A 1 102 ? 12.950 -3.856 11.633 1.00 75.75 102 ALA A O 1
ATOM 861 N N . ARG A 1 103 ? 12.708 -4.795 13.672 1.00 75.12 103 ARG A N 1
ATOM 862 C CA . ARG A 1 103 ? 11.465 -4.084 13.982 1.00 75.12 103 ARG A CA 1
ATOM 863 C C . ARG A 1 103 ? 11.762 -2.591 14.011 1.00 75.12 103 ARG A C 1
ATOM 865 O O . ARG A 1 103 ? 12.569 -2.131 14.815 1.00 75.12 103 ARG A O 1
ATOM 872 N N . ARG A 1 104 ? 11.115 -1.841 13.123 1.00 76.19 104 ARG A N 1
ATOM 873 C CA . ARG A 1 104 ? 11.194 -0.381 13.134 1.00 76.19 104 ARG A CA 1
ATOM 874 C C . ARG A 1 104 ? 10.252 0.151 14.212 1.00 76.19 104 ARG A C 1
ATOM 876 O O . ARG A 1 104 ? 9.158 -0.402 14.350 1.00 76.19 104 ARG A O 1
ATOM 883 N N . PRO A 1 105 ? 10.643 1.195 14.960 1.00 78.19 105 PRO A N 1
ATOM 884 C CA . PRO A 1 105 ? 9.723 1.852 15.875 1.00 78.19 105 PRO A CA 1
ATOM 885 C C . PRO A 1 105 ? 8.501 2.367 15.107 1.00 78.19 105 PRO A C 1
ATOM 887 O O . PRO A 1 105 ? 8.581 2.637 13.904 1.00 78.19 105 PRO A O 1
ATOM 890 N N . LEU A 1 106 ? 7.373 2.500 15.806 1.00 73.69 106 LEU A N 1
ATOM 891 C CA . LEU A 1 106 ? 6.217 3.225 15.283 1.00 73.69 106 LEU A CA 1
ATOM 892 C C . LEU A 1 1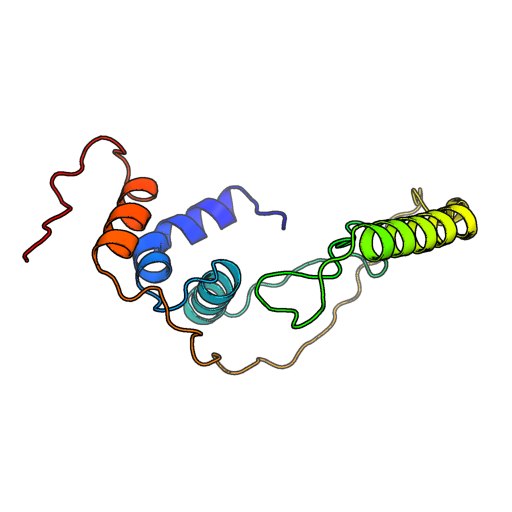06 ? 6.680 4.637 14.916 1.00 73.69 106 LEU A C 1
ATOM 894 O O . LEU A 1 106 ? 7.178 5.377 15.766 1.00 73.69 106 LEU A O 1
ATOM 898 N N . LYS A 1 107 ? 6.587 4.979 13.631 1.00 70.56 107 LYS A N 1
ATOM 899 C CA . LYS A 1 107 ? 6.948 6.310 13.145 1.00 70.56 107 LYS A CA 1
ATOM 900 C C . LYS A 1 107 ? 5.912 7.317 13.658 1.00 70.56 107 LYS A C 1
ATOM 902 O O . LYS A 1 107 ? 4.737 6.977 13.775 1.00 70.56 107 LYS A O 1
ATOM 907 N N . GLN A 1 108 ? 6.341 8.550 13.934 1.00 77.81 108 GLN A N 1
ATOM 908 C CA . GLN A 1 108 ? 5.402 9.666 14.074 1.00 77.81 108 GLN A CA 1
ATOM 909 C C . GLN A 1 108 ? 4.567 9.796 12.796 1.00 77.81 108 GLN A C 1
ATOM 911 O O . GLN A 1 108 ? 5.089 9.615 11.690 1.00 77.81 108 GLN A O 1
ATOM 916 N N . THR A 1 109 ? 3.279 10.077 12.965 1.00 86.56 109 THR A N 1
ATOM 917 C CA . THR A 1 109 ? 2.355 10.251 11.849 1.00 86.56 109 THR A CA 1
ATOM 918 C C . THR A 1 109 ? 2.673 11.532 11.079 1.00 86.56 109 THR A C 1
ATOM 920 O O . THR A 1 109 ? 3.260 12.471 11.620 1.00 86.56 109 THR A O 1
ATOM 923 N N . ASN A 1 110 ? 2.308 11.573 9.799 1.00 91.88 110 ASN A N 1
ATOM 924 C CA . ASN A 1 110 ? 2.495 12.756 8.957 1.00 91.88 110 ASN A CA 1
ATOM 925 C C . ASN A 1 110 ? 1.427 13.845 9.205 1.00 91.88 110 ASN A C 1
ATOM 927 O O . A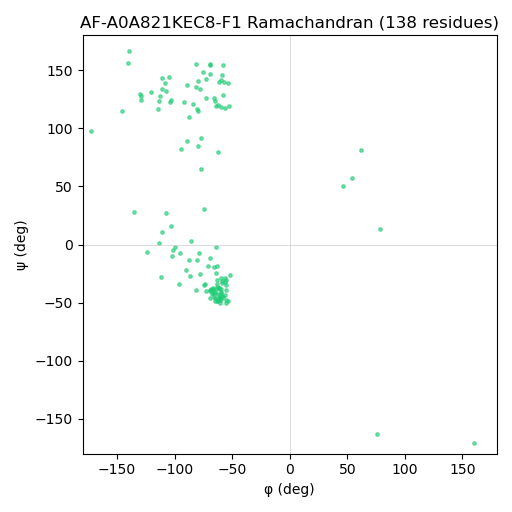SN A 1 110 ? 1.555 14.941 8.659 1.00 91.88 110 ASN A O 1
ATOM 931 N N . GLY A 1 111 ? 0.398 13.566 10.016 1.00 94.25 111 GLY A N 1
ATOM 932 C CA . GLY A 1 111 ? -0.721 14.475 10.269 1.00 94.25 111 GLY A CA 1
ATOM 933 C C . GLY A 1 111 ? -1.709 14.529 9.103 1.00 94.25 111 GLY A C 1
ATOM 934 O O . GLY A 1 111 ? -1.693 13.674 8.217 1.00 94.25 111 GLY A O 1
ATOM 935 N N . GLY A 1 112 ? -2.545 15.569 9.081 1.00 95.69 112 GLY A N 1
ATOM 936 C CA . GLY A 1 112 ? -3.431 15.889 7.955 1.00 95.69 112 GLY A CA 1
ATOM 937 C C . GLY A 1 112 ? -4.706 15.045 7.863 1.00 95.69 112 GLY A C 1
ATOM 938 O O . GLY A 1 112 ? -5.359 15.082 6.827 1.00 95.69 112 GLY A O 1
ATOM 939 N N . TRP A 1 113 ? -5.058 14.302 8.916 1.00 97.19 113 TRP A N 1
ATOM 940 C CA . TRP A 1 113 ? -6.251 13.446 8.991 1.00 97.19 113 TRP A CA 1
ATOM 941 C C . TRP A 1 113 ? -6.997 13.617 10.329 1.00 97.19 113 TRP A C 1
ATOM 943 O O . TRP A 1 113 ? -7.615 12.700 10.881 1.00 97.19 113 TRP A O 1
ATOM 953 N N . SER A 1 114 ? -6.884 14.802 10.927 1.00 95.06 114 SER A N 1
ATOM 954 C CA . SER A 1 114 ? -7.506 15.137 12.210 1.00 95.06 114 SER A CA 1
ATOM 955 C C . SER A 1 114 ? -8.929 15.676 12.082 1.00 95.06 114 SER A C 1
ATOM 957 O O . SER A 1 114 ? -9.644 15.701 13.084 1.00 95.06 114 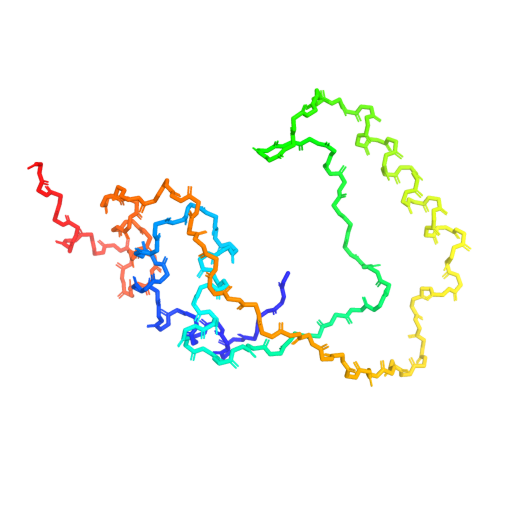SER A O 1
ATOM 959 N N . ASP A 1 115 ? -9.369 16.055 10.876 1.00 96.62 115 ASP A N 1
ATOM 960 C CA . ASP A 1 115 ? -10.735 16.521 10.638 1.00 96.62 115 ASP A CA 1
ATOM 961 C C . ASP A 1 115 ? -11.736 15.387 10.890 1.00 96.62 115 ASP A C 1
ATOM 963 O O . ASP A 1 115 ? -11.671 14.311 10.292 1.00 96.62 115 ASP A O 1
ATOM 967 N N . LEU A 1 116 ? -12.687 15.630 11.791 1.00 94.75 116 LEU A N 1
ATOM 968 C CA . LEU A 1 116 ? -13.679 14.633 12.187 1.00 94.75 116 LEU A CA 1
ATOM 969 C C . LEU A 1 116 ? -14.530 14.155 11.005 1.00 94.75 116 LEU A C 1
ATOM 971 O O . LEU A 1 116 ? -14.961 13.002 11.003 1.00 94.75 116 LEU A O 1
ATOM 975 N N . ARG A 1 117 ? -14.736 14.999 9.989 1.00 95.38 117 ARG A N 1
ATOM 976 C CA . ARG A 1 117 ? -15.539 14.668 8.807 1.00 95.38 117 ARG A CA 1
ATOM 977 C C . ARG A 1 117 ? -14.851 13.614 7.944 1.00 95.38 117 ARG A C 1
ATOM 979 O O . ARG A 1 117 ? -15.522 12.688 7.493 1.00 95.38 117 ARG A O 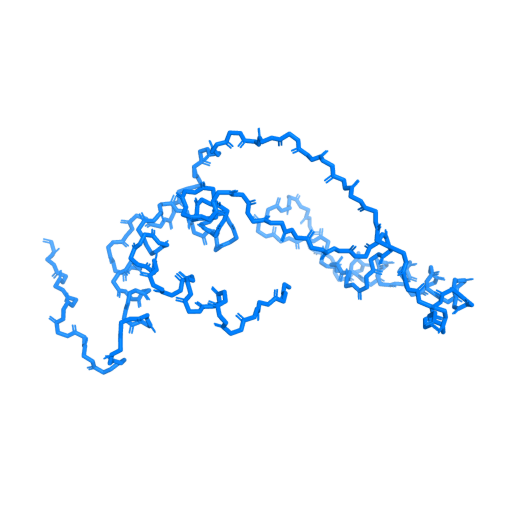1
ATOM 986 N N . ASP A 1 118 ? -13.527 13.693 7.783 1.00 95.75 118 ASP A N 1
ATOM 987 C CA . ASP A 1 118 ? -12.739 12.692 7.045 1.00 95.75 118 ASP A CA 1
ATOM 988 C C . ASP A 1 118 ? -12.812 11.326 7.735 1.00 95.75 118 ASP A C 1
ATOM 990 O O . ASP A 1 118 ? -13.042 10.291 7.101 1.00 95.75 118 ASP A O 1
ATOM 994 N N . ARG A 1 119 ? -12.705 11.326 9.067 1.00 94.12 119 ARG A N 1
ATOM 995 C CA . ARG A 1 119 ? -12.776 10.109 9.889 1.00 94.12 119 ARG A CA 1
ATOM 996 C C . ARG A 1 119 ? -14.158 9.468 9.840 1.00 94.12 119 ARG A C 1
ATOM 998 O O . ARG A 1 119 ? -14.272 8.256 9.664 1.00 94.12 119 ARG A O 1
ATOM 1005 N N . GLN A 1 120 ? -15.208 10.278 9.963 1.00 92.69 120 GLN A N 1
ATOM 1006 C CA . GLN A 1 120 ? -16.593 9.820 9.880 1.00 92.69 120 GLN A CA 1
ATOM 1007 C C . GLN A 1 120 ? -16.928 9.279 8.481 1.00 92.69 120 GLN A C 1
ATOM 1009 O O . GLN A 1 120 ? -17.548 8.219 8.370 1.00 92.69 120 GLN A O 1
ATOM 1014 N N . LEU A 1 121 ? -16.469 9.947 7.416 1.00 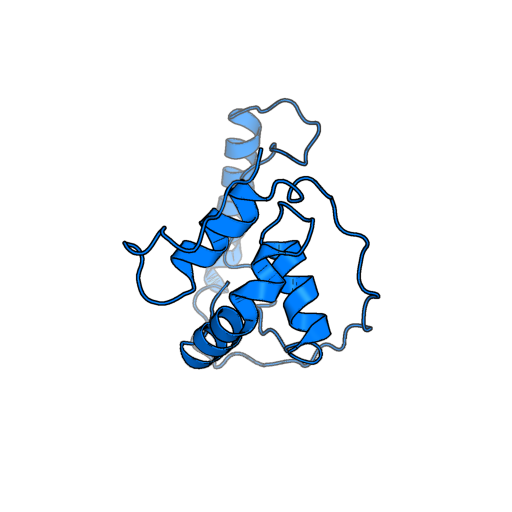93.25 121 LEU A N 1
ATOM 1015 C CA . LEU A 1 121 ? -16.646 9.469 6.045 1.00 93.25 121 LEU A CA 1
ATOM 1016 C C . LEU A 1 121 ? -15.928 8.128 5.832 1.00 93.25 121 LEU A C 1
ATOM 1018 O O . LEU A 1 121 ? -16.540 7.176 5.351 1.00 93.25 121 LEU A O 1
ATOM 1022 N N . CYS A 1 122 ? -14.670 8.018 6.261 1.00 94.12 122 CYS A N 1
ATOM 1023 C CA . CYS A 1 122 ? -13.902 6.771 6.221 1.00 94.12 122 CYS A CA 1
ATOM 1024 C C . CYS A 1 122 ? -14.641 5.614 6.915 1.00 94.12 122 CYS A C 1
ATOM 1026 O O . CYS A 1 122 ? -14.810 4.538 6.336 1.00 94.12 122 CYS A O 1
ATOM 1028 N N . LEU A 1 123 ? -15.151 5.854 8.127 1.00 91.19 123 LEU A N 1
ATOM 1029 C CA . LEU A 1 123 ? -15.907 4.870 8.905 1.00 91.19 123 LEU A CA 1
ATOM 1030 C C . LEU A 1 123 ? -17.187 4.410 8.203 1.00 91.19 123 LEU A C 1
ATOM 1032 O O . LEU A 1 123 ? -17.520 3.226 8.262 1.00 91.19 123 LEU A O 1
ATOM 1036 N N . SER A 1 124 ? -17.882 5.314 7.510 1.00 88.56 124 SER A N 1
ATOM 1037 C CA . SER A 1 124 ? -19.127 4.985 6.805 1.00 88.56 124 SER A CA 1
ATOM 1038 C C . SER A 1 124 ? -18.935 3.976 5.664 1.00 88.56 124 SER A C 1
ATOM 1040 O O . SER A 1 124 ? -19.861 3.237 5.331 1.00 88.56 124 SER A O 1
ATOM 1042 N N . PHE A 1 125 ? -17.725 3.883 5.097 1.00 87.94 125 PHE A N 1
ATOM 1043 C CA . PHE A 1 125 ? -17.391 2.854 4.109 1.00 87.94 125 PHE A CA 1
ATOM 1044 C C . PHE A 1 125 ? -17.110 1.484 4.738 1.00 87.94 125 PHE A C 1
ATOM 1046 O O . PHE A 1 125 ? -17.263 0.461 4.069 1.00 87.94 125 PHE A O 1
ATOM 1053 N N . ALA A 1 126 ? -16.690 1.449 6.003 1.00 80.81 126 ALA A N 1
ATOM 1054 C CA . ALA A 1 126 ? -16.277 0.225 6.683 1.00 80.81 126 ALA A CA 1
ATOM 1055 C C . ALA A 1 126 ? -17.386 -0.417 7.531 1.00 80.81 126 ALA A C 1
ATOM 1057 O O . ALA A 1 126 ? -17.460 -1.644 7.634 1.00 80.81 126 ALA A O 1
ATOM 1058 N N . LEU A 1 127 ? -18.255 0.393 8.136 1.00 70.88 127 LEU A N 1
ATOM 1059 C CA . LEU A 1 127 ? -19.388 -0.077 8.924 1.00 70.88 127 LEU A CA 1
ATOM 1060 C C . LEU A 1 127 ? -20.552 -0.377 7.972 1.00 70.88 127 LEU A C 1
ATOM 1062 O O . LEU A 1 127 ? -20.983 0.477 7.205 1.00 70.88 127 LEU A O 1
ATOM 1066 N N . LYS A 1 128 ? -21.034 -1.624 7.972 1.00 57.94 128 LYS A N 1
ATOM 1067 C CA . LYS A 1 128 ? -22.079 -2.143 7.073 1.00 57.94 128 LYS A CA 1
ATOM 1068 C C . LYS A 1 128 ? -23.429 -1.421 7.238 1.00 57.94 128 LYS A C 1
ATOM 1070 O O . LYS A 1 128 ? -24.346 -1.962 7.842 1.00 57.94 128 LYS A O 1
ATOM 1075 N N . ASN A 1 129 ? -23.554 -0.243 6.638 1.00 54.28 129 ASN A N 1
ATOM 1076 C CA . ASN A 1 129 ? -24.673 0.200 5.809 1.00 54.28 129 ASN A CA 1
ATOM 1077 C C . ASN A 1 129 ? -24.278 1.555 5.185 1.00 54.28 129 ASN A C 1
ATOM 1079 O O . ASN A 1 129 ? -24.445 2.584 5.830 1.00 54.28 129 ASN A O 1
ATOM 1083 N N . PRO A 1 130 ? -23.789 1.609 3.932 1.00 50.62 130 PRO A N 1
ATOM 1084 C CA . PRO A 1 130 ? -23.290 2.852 3.320 1.00 50.62 130 PRO A CA 1
ATOM 1085 C C . PRO A 1 130 ? -24.357 3.951 3.126 1.00 50.62 130 PRO A C 1
ATOM 1087 O O . PRO A 1 130 ? -24.045 5.031 2.635 1.00 50.62 130 PRO A O 1
ATOM 1090 N N . LYS A 1 131 ? -25.622 3.683 3.478 1.00 48.53 131 LYS A N 1
ATOM 1091 C CA . LYS A 1 131 ? -26.729 4.653 3.479 1.00 48.53 131 LYS A CA 1
ATOM 1092 C C . LYS A 1 131 ? -27.088 5.178 4.873 1.00 48.53 131 LYS A C 1
ATOM 1094 O O . LYS A 1 131 ? -27.883 6.109 4.959 1.00 48.53 131 LYS A O 1
ATOM 1099 N N . ASP A 1 132 ? -26.545 4.595 5.941 1.00 53.09 132 ASP A N 1
ATOM 1100 C CA . ASP A 1 132 ? -26.824 5.035 7.307 1.00 53.09 132 ASP A CA 1
ATOM 1101 C C . ASP A 1 132 ? -25.756 6.026 7.779 1.00 53.09 132 ASP A C 1
ATOM 1103 O O . ASP A 1 132 ? -24.771 5.693 8.436 1.00 53.09 132 ASP A O 1
ATOM 1107 N N . ILE A 1 133 ? -25.958 7.278 7.377 1.00 56.94 133 ILE A N 1
ATOM 1108 C CA . ILE A 1 133 ? -25.119 8.419 7.752 1.00 56.94 133 ILE A CA 1
ATOM 1109 C C . ILE A 1 133 ? -25.573 9.023 9.094 1.00 56.94 133 ILE A C 1
ATOM 1111 O O . ILE A 1 133 ? -25.022 10.028 9.536 1.00 56.94 133 ILE A O 1
ATOM 1115 N N . SER A 1 134 ? -26.577 8.434 9.760 1.00 55.91 134 SER A N 1
ATOM 1116 C CA . SER A 1 134 ? -27.175 8.993 10.983 1.00 55.91 134 SER A CA 1
ATOM 1117 C C . SER A 1 134 ? -26.207 9.025 12.172 1.00 55.91 134 SER A C 1
ATOM 1119 O O . SER A 1 134 ? -26.386 9.803 13.108 1.00 55.91 134 SER A O 1
ATOM 1121 N N . HIS A 1 135 ? -25.140 8.224 12.116 1.00 53.16 135 HIS A N 1
ATOM 1122 C CA . HIS A 1 135 ? -24.070 8.201 13.112 1.00 53.16 135 HIS A CA 1
ATOM 1123 C C . HIS A 1 135 ? -23.035 9.328 12.931 1.00 53.16 135 HIS A C 1
ATOM 1125 O O . HIS A 1 135 ? -22.239 9.578 13.839 1.00 53.16 135 HIS A O 1
ATOM 1131 N N . ILE A 1 136 ? -23.037 10.029 11.789 1.00 54.34 136 ILE A N 1
ATOM 1132 C CA . ILE A 1 136 ? -22.172 11.189 11.537 1.00 54.34 136 ILE A CA 1
ATOM 1133 C C . ILE A 1 136 ? -22.794 12.408 12.228 1.00 54.34 136 ILE A C 1
ATOM 1135 O O . ILE A 1 136 ? -23.541 13.187 11.642 1.00 54.34 136 ILE A O 1
ATOM 1139 N N . ASN A 1 137 ? -22.490 12.565 13.514 1.00 51.75 137 ASN A N 1
ATOM 1140 C CA . ASN A 1 137 ? -22.901 13.726 14.293 1.00 51.75 137 ASN A CA 1
ATOM 1141 C C . ASN A 1 137 ? -21.821 14.810 14.158 1.00 51.75 137 ASN A C 1
ATOM 1143 O O . ASN A 1 137 ? -20.853 14.838 14.921 1.00 51.75 137 ASN A O 1
ATOM 1147 N N . ILE A 1 138 ? -21.943 15.661 13.135 1.00 52.28 138 ILE A N 1
ATOM 1148 C CA . ILE A 1 138 ? -21.092 16.847 12.986 1.00 52.28 138 ILE A CA 1
ATOM 1149 C C . ILE A 1 138 ? -21.619 17.888 13.972 1.00 52.28 138 ILE A C 1
ATOM 1151 O O . ILE A 1 138 ? -22.545 18.639 13.670 1.00 52.28 138 ILE A O 1
ATOM 1155 N N . LYS A 1 139 ? -21.073 17.900 15.189 1.00 50.62 139 LYS A N 1
ATOM 1156 C CA . LYS A 1 139 ? -21.235 19.058 16.068 1.00 50.62 139 LYS A CA 1
ATOM 1157 C C . LYS A 1 139 ? -20.225 20.113 15.625 1.00 50.62 139 LYS A C 1
ATOM 1159 O O . LYS A 1 139 ? -19.027 19.836 15.645 1.00 50.62 139 LYS A O 1
ATOM 1164 N N . ASN A 1 140 ? -20.753 21.253 15.178 1.00 40.59 140 ASN A N 1
ATOM 1165 C CA . ASN A 1 140 ? -19.992 22.470 14.886 1.00 40.59 140 ASN A CA 1
ATOM 1166 C C . ASN A 1 140 ? -19.215 22.950 16.112 1.00 40.59 140 ASN A C 1
ATOM 1168 O O . ASN A 1 140 ? -19.773 22.840 17.231 1.00 40.59 140 ASN A O 1
#

Secondary structure (DSSP, 8-state):
----HHHHHHHHHTHHHHHHSSBS-HHHHHHHHHHHHSSS------SS-SS----S-BTTB-S---HHHHHHHHHHHHHHHHHTGGGSS--SPPPP-----PPPPPPPP-B----HHHHHHHHHHHSS-TT--TT-----

Solvent-accessible surface area (backbone atoms only — not comparable to full-atom values): 9149 Å² total; per-residue (Å²): 139,89,75,55,72,70,56,48,52,58,51,51,74,44,32,71,59,47,34,63,40,40,28,65,47,67,66,61,28,47,48,53,46,29,58,74,75,52,73,60,70,88,82,88,80,65,95,66,80,90,76,81,86,50,74,74,39,54,102,88,40,100,50,84,78,48,72,65,54,28,50,52,46,44,54,53,50,52,52,54,48,63,77,44,46,90,73,51,85,72,84,64,85,83,85,86,78,92,77,90,75,80,85,72,76,87,71,83,68,86,34,87,32,74,53,66,66,61,26,47,55,51,38,39,77,59,48,98,47,83,82,65,62,83,81,62,74,83,78,130

Mean predicted aligned error: 7.99 Å

Sequence (140 aa):
MTVSYSLWLSIVQYAEEFCNVDDYNWDWSLVYLAQKRFNYPRVMWSSSARVIHLGSCGTHHKKTCSNQSDIARWEETDKFYQLNRKYLFPTNPLTVHAKYEARRPLKQTNGGWSDLRDRQLCLSFALKNPKDISHINIKN

Foldseek 3Di:
DDADPVRVVVCLVCLLQLLQPQAPDSVLSVVVCCVVPVVNDDDDDDPDDPDDDLFPDDPPRPDDGDPVSSVVSVVVVVVVCVVVVVVPPDPDDDDDDDDDDDDDPSDDHPGPSNDLVSSLQSVCVSPPDVPCSVPVPPDD

pLDDT: mean 85.02, std 13.53, range [40.59, 97.5]

Radius of gyration: 20.23 Å; Cα contacts (8 Å, |Δi|>4): 83; chains: 1; bounding box: 45×46×40 Å